Protein AF-A0A5J4R2D8-F1 (afdb_monomer)

Organism: NCBI:txid433724

Foldseek 3Di:
DPDVVVVVVVVVVVPPPPPPVPDWDKDKAWAQDPVLKIKIFIDTPPPFWDKKFKFKDLDQVDTDPPDGQDMDTVVVRMDIGDDPDSQTWMKMWIQGPVHDIDIYTHPDRDRPPDDDVVVVPPD

Solvent-accessible surface area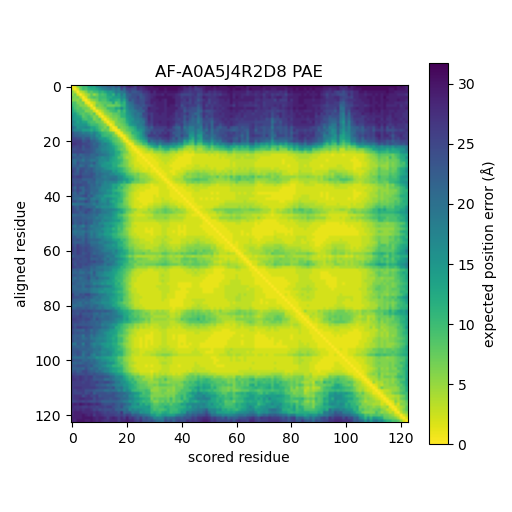 (backbone atoms only — not comparable to full-atom values): 7760 Å² total; per-residue (Å²): 143,85,52,70,67,60,54,58,55,60,61,62,68,77,68,66,79,82,76,74,79,73,73,76,72,66,50,70,50,34,40,69,44,100,86,56,28,36,44,36,38,46,49,65,55,90,86,67,59,59,41,30,38,31,21,66,24,80,42,86,88,60,63,66,92,79,68,62,79,44,75,46,52,51,87,61,37,56,50,77,46,84,59,92,55,63,86,56,69,60,29,34,42,37,29,41,55,87,70,50,74,49,80,40,44,51,85,68,86,76,42,88,97,58,83,64,67,80,78,69,68,82,122

Structure (mmCIF, N/CA/C/O backbone):
data_AF-A0A5J4R2D8-F1
#
_entry.id   AF-A0A5J4R2D8-F1
#
loop_
_atom_site.group_PDB
_atom_site.id
_atom_site.type_symbol
_atom_site.label_atom_id
_atom_site.label_alt_id
_atom_site.label_comp_id
_atom_site.label_asym_id
_atom_site.label_entity_id
_atom_site.label_seq_id
_atom_site.pdbx_PDB_ins_code
_atom_site.Cartn_x
_atom_site.Cartn_y
_atom_site.Cartn_z
_atom_site.occupancy
_atom_site.B_iso_or_equiv
_atom_site.auth_seq_id
_atom_site.auth_comp_id
_atom_site.auth_asym_id
_atom_site.auth_atom_id
_atom_site.pdbx_PDB_model_num
ATOM 1 N N . MET A 1 1 ? -35.373 36.692 40.601 1.00 45.75 1 MET A N 1
ATOM 2 C CA . MET A 1 1 ? -35.357 35.434 39.819 1.00 45.75 1 MET A CA 1
ATOM 3 C C . MET A 1 1 ? -34.204 35.488 38.813 1.00 45.75 1 MET A C 1
ATOM 5 O O . MET A 1 1 ? -34.469 35.703 37.648 1.00 45.75 1 MET A O 1
ATOM 9 N N . THR A 1 2 ? -32.928 35.378 39.211 1.00 54.06 2 THR A N 1
ATOM 10 C CA . THR A 1 2 ? -31.835 35.687 38.247 1.00 54.06 2 THR A CA 1
ATOM 11 C C . THR A 1 2 ? -30.449 35.174 38.677 1.00 54.06 2 THR A C 1
ATOM 13 O O . THR A 1 2 ? -29.441 35.812 38.426 1.00 54.06 2 THR A O 1
ATOM 16 N N . TYR A 1 3 ? -30.361 34.018 39.345 1.00 53.28 3 TYR A N 1
ATOM 17 C CA . TYR A 1 3 ? -29.052 33.385 39.625 1.00 53.28 3 TYR A CA 1
ATOM 18 C C . TYR A 1 3 ? -29.041 31.886 39.303 1.00 53.28 3 TYR A C 1
ATOM 20 O O . TYR A 1 3 ? -28.105 31.390 38.686 1.00 53.28 3 TYR A O 1
ATOM 28 N N . LYS A 1 4 ? -30.145 31.177 39.586 1.00 54.09 4 LYS A N 1
ATOM 29 C CA . LYS A 1 4 ? -30.306 29.755 39.226 1.00 54.09 4 LYS A CA 1
ATOM 30 C C . LYS A 1 4 ? -30.203 29.486 37.713 1.00 54.09 4 LYS A C 1
ATOM 32 O O . LYS A 1 4 ? -29.654 28.463 37.329 1.00 54.09 4 LYS A O 1
ATOM 37 N N . SER A 1 5 ? -30.679 30.410 36.870 1.00 56.22 5 SER A N 1
ATOM 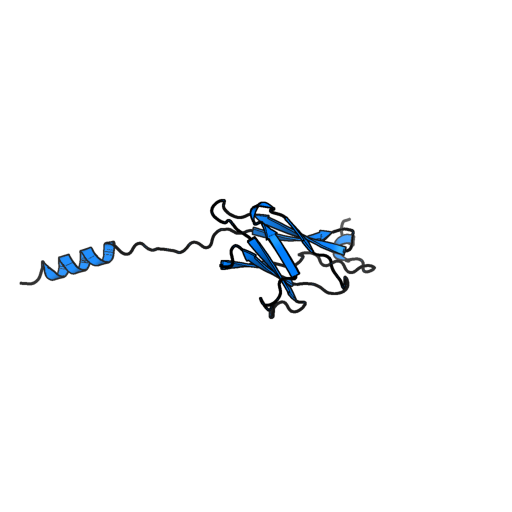38 C CA . SER A 1 5 ? -30.607 30.299 35.399 1.00 56.22 5 SER A CA 1
ATOM 39 C C . SER A 1 5 ? -29.172 30.452 34.866 1.00 56.22 5 SER A C 1
ATOM 41 O O . SER A 1 5 ? -28.739 29.681 34.015 1.00 56.22 5 SER A O 1
ATOM 43 N N . LEU A 1 6 ? -28.391 31.374 35.444 1.00 55.16 6 LEU A N 1
ATOM 44 C CA . LEU A 1 6 ? -26.980 31.582 35.094 1.00 55.16 6 LEU A CA 1
ATOM 45 C C . LEU A 1 6 ? -26.100 30.405 35.538 1.00 55.16 6 LEU A C 1
ATOM 47 O O . LEU A 1 6 ? -25.266 29.940 34.765 1.00 55.16 6 LEU A O 1
ATOM 51 N N . LEU A 1 7 ? -26.331 29.874 36.744 1.00 56.25 7 LEU A N 1
ATOM 52 C CA . LEU A 1 7 ? -25.588 28.719 37.255 1.00 56.25 7 LEU A CA 1
ATOM 53 C C . LEU A 1 7 ? -25.893 27.438 36.456 1.00 56.25 7 LEU A C 1
ATOM 55 O O . LEU A 1 7 ? -24.988 26.658 36.180 1.00 56.25 7 LEU A O 1
ATOM 59 N N . SER A 1 8 ? -27.148 27.264 36.024 1.00 57.12 8 SER A N 1
ATOM 60 C CA . SER A 1 8 ? -27.577 26.153 35.162 1.00 57.12 8 SER A CA 1
ATOM 61 C C . SER A 1 8 ? -26.985 26.215 33.751 1.00 57.12 8 SER A C 1
ATOM 63 O O . SER A 1 8 ? -26.873 25.185 33.093 1.00 57.12 8 SER A O 1
ATOM 65 N N . CYS A 1 9 ? -26.635 27.409 33.267 1.00 53.88 9 CYS A N 1
ATOM 66 C CA . CYS A 1 9 ? -25.996 27.584 31.965 1.00 53.88 9 CYS A CA 1
ATOM 67 C C . CYS A 1 9 ? -24.498 27.237 32.039 1.00 53.88 9 CYS A C 1
ATOM 69 O O . CYS A 1 9 ? -23.947 26.633 31.122 1.00 53.88 9 CYS A O 1
ATOM 71 N N . LEU A 1 1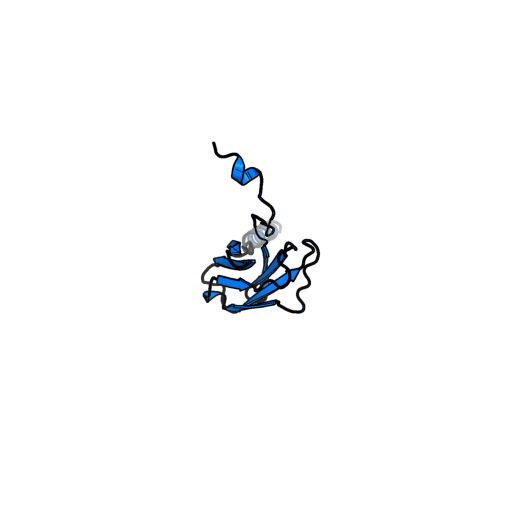0 ? -23.851 27.542 33.173 1.00 55.31 10 LEU A N 1
ATOM 72 C CA . LEU A 1 10 ? -22.432 27.262 33.405 1.00 55.31 10 LEU A CA 1
ATOM 73 C C . LEU A 1 10 ? -22.134 25.757 33.544 1.00 55.31 10 LEU A C 1
ATOM 75 O O . LEU A 1 10 ? -21.088 25.290 33.101 1.00 55.31 10 LEU A O 1
ATOM 79 N N . THR A 1 11 ? -23.054 24.980 34.124 1.00 56.81 11 THR A N 1
ATOM 80 C CA . THR A 1 11 ? -22.881 23.527 34.292 1.00 56.81 11 THR A CA 1
ATOM 81 C C . THR A 1 11 ? -23.012 22.747 32.983 1.00 56.81 11 THR A C 1
ATOM 83 O O . THR A 1 11 ? -22.430 21.672 32.865 1.00 56.81 11 THR A O 1
ATOM 86 N N . LEU A 1 12 ? -23.711 23.288 31.978 1.00 55.34 12 LEU A N 1
ATOM 87 C CA . LEU A 1 12 ? -23.890 22.628 30.680 1.00 55.34 12 LEU A CA 1
ATOM 88 C C . LEU A 1 12 ? -22.620 22.675 29.807 1.00 55.34 12 LEU A C 1
ATOM 90 O O . LEU A 1 12 ? -22.412 21.803 28.968 1.00 55.34 12 LEU A O 1
ATOM 94 N N . VAL A 1 13 ? -21.740 23.658 30.031 1.00 57.22 13 VAL A N 1
ATOM 95 C CA . VAL A 1 13 ? -20.488 23.844 29.269 1.00 57.22 13 VAL A CA 1
ATOM 96 C C . VAL A 1 13 ? -19.416 22.810 29.648 1.00 57.22 13 VAL A C 1
ATOM 98 O O . VAL A 1 13 ? -18.562 22.474 28.832 1.00 57.22 13 VAL A O 1
ATOM 101 N N . LEU A 1 14 ? -19.475 22.251 30.860 1.00 56.22 14 LEU A N 1
ATOM 102 C CA . LEU A 1 14 ? -18.459 21.332 31.394 1.00 56.22 14 LEU A CA 1
ATOM 103 C C . LEU A 1 14 ? -18.579 19.882 30.899 1.00 56.22 14 LEU A C 1
ATOM 105 O O . LEU A 1 14 ? -17.721 19.065 31.226 1.00 56.22 14 LEU A O 1
ATOM 109 N N . VAL A 1 15 ? -19.611 19.547 30.117 1.00 60.12 15 VAL A N 1
ATOM 110 C CA . VAL A 1 15 ? -19.878 18.164 29.675 1.00 60.12 15 VAL A CA 1
ATOM 111 C C . VAL A 1 15 ? -19.758 17.999 28.161 1.00 60.12 15 VAL A C 1
ATOM 113 O O . VAL A 1 15 ? -20.362 17.099 27.591 1.00 60.12 15 VAL A O 1
ATOM 116 N N . LEU A 1 16 ? -18.976 18.838 27.481 1.00 60.97 16 LEU A N 1
ATOM 117 C CA . LEU A 1 16 ? -18.534 18.508 26.129 1.00 60.97 16 LEU A CA 1
ATOM 118 C C . LEU A 1 16 ? -17.348 17.543 26.268 1.00 60.97 16 LEU A C 1
ATOM 120 O O . LEU A 1 16 ? -16.240 18.015 26.539 1.00 60.97 16 LEU A O 1
ATOM 124 N N . PRO A 1 17 ? -17.516 16.208 26.123 1.00 61.31 17 PRO A N 1
ATOM 125 C CA . PRO A 1 17 ? -16.362 15.362 25.897 1.00 61.31 17 PRO A CA 1
ATOM 126 C C . PRO A 1 17 ? -15.734 15.894 24.616 1.00 61.31 17 PRO A C 1
ATOM 128 O O . PRO A 1 17 ? -16.326 15.820 23.538 1.00 61.31 17 PRO A O 1
ATOM 131 N N . SER A 1 18 ? -14.562 16.507 24.745 1.00 56.84 18 SER A N 1
ATOM 132 C CA . SER A 1 18 ? -13.755 16.862 23.593 1.00 56.84 18 SER A CA 1
ATOM 133 C C . SER A 1 18 ? -13.311 15.539 22.979 1.00 56.84 18 SER A C 1
ATOM 135 O O . SER A 1 18 ? -12.285 14.972 23.341 1.00 56.84 18 SER A O 1
ATOM 137 N N . CYS A 1 19 ? -14.152 14.961 22.123 1.00 61.03 19 CYS A N 1
ATOM 138 C CA . CYS A 1 19 ? -13.790 13.835 21.289 1.00 61.03 19 CYS A CA 1
ATOM 139 C C . CYS A 1 19 ? -12.865 14.379 20.203 1.00 61.03 19 CYS A C 1
ATOM 141 O O . CYS A 1 19 ? -13.265 14.555 19.054 1.00 61.03 19 CYS A O 1
ATOM 143 N N . THR A 1 20 ? -11.616 14.666 20.563 1.00 59.84 20 THR A N 1
ATOM 144 C CA . THR A 1 20 ? -10.544 14.731 19.580 1.00 59.84 20 THR A CA 1
ATOM 145 C C . THR A 1 20 ? -10.421 13.320 19.025 1.00 59.84 20 THR A C 1
ATOM 147 O O . THR A 1 20 ? -9.915 12.414 19.686 1.00 59.84 20 THR A O 1
ATOM 150 N N . GLY A 1 21 ? -11.010 13.092 17.852 1.00 58.47 21 GLY A N 1
ATOM 151 C CA . GLY A 1 21 ? -10.878 11.839 17.128 1.00 58.47 21 GLY A CA 1
ATOM 152 C C . GLY A 1 21 ? -9.429 11.673 16.699 1.00 58.47 21 GLY A C 1
ATOM 153 O O . GLY A 1 21 ? -9.092 12.017 15.571 1.00 58.47 21 GLY A O 1
ATOM 154 N N . ASP A 1 22 ? -8.581 11.183 17.604 1.00 66.62 22 ASP A N 1
ATOM 155 C CA . ASP A 1 22 ? -7.188 10.881 17.310 1.00 66.62 22 ASP A CA 1
ATOM 156 C C . ASP A 1 22 ? -7.156 9.878 16.163 1.00 66.62 22 ASP A C 1
ATOM 158 O O . ASP A 1 22 ? -7.526 8.702 16.307 1.00 66.62 22 ASP A O 1
ATOM 162 N N . SER A 1 23 ? -6.731 10.359 14.993 1.00 73.00 23 SER A N 1
ATOM 163 C CA . SER A 1 23 ? -6.395 9.474 13.892 1.00 73.00 23 SER A CA 1
ATOM 164 C C . SER A 1 23 ? -5.350 8.494 14.420 1.00 73.00 23 SER A C 1
ATOM 166 O O . SER A 1 23 ? -4.358 8.921 15.014 1.00 73.00 23 SER A O 1
ATOM 168 N N . PRO A 1 24 ? -5.559 7.178 14.268 1.00 83.94 24 PRO A N 1
ATOM 169 C CA . PRO A 1 24 ? -4.583 6.215 14.730 1.00 83.94 24 PRO A CA 1
ATOM 170 C C . PRO A 1 24 ? -3.232 6.487 14.065 1.00 83.94 24 PRO A C 1
ATOM 172 O O . PRO A 1 24 ? -3.169 6.842 12.887 1.00 83.94 24 PRO A O 1
ATOM 175 N N . ASN A 1 25 ? -2.160 6.315 14.836 1.00 90.38 25 ASN A N 1
ATOM 176 C CA . ASN A 1 25 ? -0.802 6.438 14.332 1.00 90.38 25 ASN A CA 1
ATOM 177 C C . ASN A 1 25 ? -0.516 5.251 13.402 1.00 90.38 25 ASN A C 1
ATOM 179 O O . ASN A 1 25 ? -0.307 4.137 13.870 1.00 90.38 25 ASN A O 1
ATOM 183 N N . ILE A 1 26 ? -0.612 5.482 12.093 1.00 94.19 26 ILE A N 1
ATOM 184 C CA . ILE A 1 26 ? -0.289 4.499 11.061 1.00 94.19 26 ILE A CA 1
ATOM 185 C C . ILE A 1 26 ? 0.981 4.966 10.373 1.00 94.19 26 ILE A C 1
ATOM 187 O O . ILE A 1 26 ? 1.008 6.054 9.794 1.00 94.19 26 ILE A O 1
ATOM 191 N N . ILE A 1 27 ? 2.008 4.128 10.403 1.00 95.31 27 ILE A N 1
ATOM 192 C CA . ILE A 1 27 ? 3.281 4.384 9.737 1.00 95.31 27 ILE A CA 1
ATOM 193 C C . ILE A 1 27 ? 3.376 3.402 8.584 1.00 95.31 27 ILE A C 1
ATOM 195 O O . ILE A 1 27 ? 3.210 2.205 8.783 1.00 95.31 27 ILE A O 1
ATOM 199 N N . ALA A 1 28 ? 3.618 3.898 7.375 1.00 96.25 28 ALA A N 1
ATOM 200 C CA . ALA A 1 28 ? 3.824 3.054 6.209 1.00 96.25 28 ALA A CA 1
ATOM 201 C C . ALA A 1 28 ? 5.018 3.554 5.398 1.00 96.25 28 ALA A C 1
ATOM 203 O O . ALA A 1 28 ? 5.237 4.761 5.267 1.00 96.25 28 ALA A O 1
ATOM 204 N N . VAL A 1 29 ? 5.783 2.615 4.854 1.00 96.06 29 VAL A N 1
ATOM 205 C CA . VAL A 1 29 ? 6.980 2.871 4.052 1.00 96.06 29 VAL A CA 1
ATOM 206 C C . VAL A 1 29 ? 6.920 2.006 2.797 1.00 96.06 29 VAL A C 1
ATOM 208 O O . VAL A 1 29 ? 6.416 0.885 2.832 1.00 96.06 29 VAL A O 1
ATOM 211 N N . CYS A 1 30 ? 7.407 2.550 1.686 1.00 94.88 30 CYS A N 1
ATOM 212 C CA . CYS A 1 30 ? 7.575 1.854 0.416 1.00 94.88 30 CYS A CA 1
ATOM 213 C C . CYS A 1 30 ? 9.066 1.823 0.095 1.00 94.88 30 CYS A C 1
ATOM 215 O O . CYS A 1 30 ? 9.703 2.874 0.131 1.00 94.88 30 CYS A O 1
ATOM 217 N N . GLU A 1 31 ? 9.594 0.649 -0.229 1.00 92.75 31 GLU A N 1
ATOM 218 C CA . GLU A 1 31 ? 11.001 0.444 -0.577 1.00 92.75 31 GLU A CA 1
ATOM 219 C C . GLU A 1 31 ? 11.079 -0.383 -1.859 1.00 92.75 31 GLU A C 1
ATOM 221 O O . GLU A 1 31 ? 10.466 -1.447 -1.951 1.00 92.75 31 GLU A O 1
ATOM 226 N N . GLY A 1 32 ? 11.811 0.094 -2.864 1.00 90.00 32 GLY A N 1
ATOM 227 C CA . GLY A 1 32 ? 12.186 -0.730 -4.006 1.00 90.00 32 GLY A CA 1
ATOM 228 C C . GLY A 1 32 ? 13.066 -1.900 -3.563 1.00 90.00 32 GLY A C 1
ATOM 229 O O . GLY A 1 32 ? 13.946 -1.745 -2.718 1.00 90.00 32 GLY A O 1
ATOM 230 N N . ASN A 1 33 ? 12.832 -3.085 -4.122 1.00 86.50 33 ASN A N 1
ATOM 231 C CA . ASN A 1 33 ? 13.685 -4.248 -3.912 1.00 86.50 33 ASN A CA 1
ATOM 232 C C . ASN A 1 33 ? 14.612 -4.494 -5.111 1.00 86.50 33 ASN A C 1
ATOM 234 O O . ASN A 1 33 ? 14.443 -3.929 -6.191 1.00 86.50 33 ASN A O 1
ATOM 238 N N . ASN A 1 34 ? 15.573 -5.401 -4.935 1.00 82.81 34 ASN A N 1
ATOM 239 C CA . ASN A 1 34 ? 16.627 -5.673 -5.921 1.00 82.81 34 ASN A CA 1
ATOM 240 C C . ASN A 1 34 ? 16.123 -6.287 -7.243 1.00 82.81 34 ASN A C 1
ATOM 242 O O . ASN A 1 34 ? 16.902 -6.443 -8.178 1.00 82.81 34 ASN A O 1
ATOM 246 N N . VAL A 1 35 ? 14.842 -6.662 -7.323 1.00 83.81 35 VAL A N 1
ATOM 247 C CA . VAL A 1 35 ? 14.204 -7.238 -8.522 1.00 83.81 35 VAL A CA 1
ATOM 248 C C . VAL A 1 35 ? 13.358 -6.183 -9.258 1.00 83.81 35 VAL A C 1
ATOM 250 O O . VAL A 1 35 ? 12.758 -6.473 -10.288 1.00 83.81 35 VAL A O 1
ATOM 253 N N . GLY A 1 36 ? 13.311 -4.944 -8.755 1.00 83.25 36 GLY A N 1
ATOM 254 C CA . GLY A 1 36 ? 12.541 -3.845 -9.346 1.00 83.25 36 GLY A CA 1
ATOM 255 C C . GLY A 1 36 ? 11.067 -3.812 -8.931 1.00 83.25 36 GLY A C 1
ATOM 256 O O . GLY A 1 36 ? 10.284 -3.086 -9.538 1.00 83.25 36 GLY A O 1
ATOM 257 N N . ASN A 1 37 ? 10.683 -4.577 -7.905 1.00 91.25 37 ASN A N 1
ATOM 258 C CA . ASN A 1 37 ? 9.357 -4.525 -7.285 1.00 91.25 37 ASN A CA 1
ATOM 259 C C . ASN A 1 37 ? 9.370 -3.598 -6.060 1.00 91.25 37 ASN A C 1
ATOM 261 O O . ASN A 1 37 ? 10.437 -3.213 -5.588 1.00 91.25 37 ASN A O 1
ATOM 265 N N . TYR A 1 38 ? 8.198 -3.278 -5.508 1.00 93.38 38 TYR A N 1
ATOM 266 C CA . TYR A 1 38 ? 8.097 -2.467 -4.288 1.00 93.38 38 TYR A CA 1
ATOM 267 C C . TYR A 1 38 ? 7.612 -3.284 -3.097 1.00 93.38 38 TYR A C 1
ATOM 269 O O . TYR A 1 38 ? 6.526 -3.857 -3.134 1.00 93.38 38 TYR A O 1
ATOM 277 N N . ASP A 1 39 ? 8.381 -3.273 -2.017 1.00 95.25 39 ASP A N 1
ATOM 278 C CA . ASP A 1 39 ? 7.988 -3.797 -0.718 1.00 95.25 39 ASP A CA 1
ATOM 279 C C . ASP A 1 39 ? 7.381 -2.667 0.119 1.00 95.25 39 ASP A C 1
ATOM 281 O O . ASP A 1 39 ? 8.041 -1.695 0.485 1.00 95.25 39 ASP A O 1
ATOM 285 N N . ILE A 1 40 ? 6.095 -2.796 0.426 1.00 96.81 40 ILE A N 1
ATOM 286 C CA . ILE A 1 40 ? 5.359 -1.884 1.293 1.00 96.81 40 ILE A CA 1
ATOM 287 C C . ILE A 1 40 ? 5.267 -2.518 2.677 1.00 96.81 40 ILE A C 1
ATOM 289 O O . ILE A 1 40 ? 4.821 -3.656 2.809 1.00 96.81 40 ILE A O 1
ATOM 293 N N . LYS A 1 41 ? 5.661 -1.776 3.711 1.00 97.44 41 LYS A N 1
ATOM 294 C CA . LYS A 1 41 ? 5.616 -2.192 5.120 1.00 97.44 41 LYS A CA 1
ATOM 295 C C . LYS A 1 41 ? 4.800 -1.189 5.919 1.00 97.44 41 LYS A C 1
ATOM 297 O O . LYS A 1 41 ? 4.848 0.006 5.620 1.00 97.44 41 LYS A O 1
ATOM 302 N N . TRP A 1 42 ? 4.064 -1.651 6.923 1.00 97.75 42 TRP A N 1
ATOM 303 C CA . TRP A 1 42 ? 3.291 -0.770 7.789 1.00 97.75 42 TRP A CA 1
ATOM 304 C C . TRP A 1 42 ? 3.215 -1.250 9.232 1.00 97.75 42 TRP A C 1
ATOM 306 O O . TRP A 1 42 ? 3.215 -2.443 9.524 1.00 97.75 42 TRP A O 1
ATOM 316 N N . GLU A 1 43 ? 3.039 -0.281 10.120 1.00 96.88 43 GLU A N 1
ATOM 317 C CA . GLU A 1 43 ? 2.709 -0.476 11.520 1.00 96.88 43 GLU A CA 1
ATOM 318 C C . GLU A 1 43 ? 1.418 0.276 11.842 1.00 96.88 43 GLU A C 1
ATOM 320 O O . GLU A 1 43 ? 1.203 1.418 11.423 1.00 96.88 43 GLU A O 1
ATOM 325 N N . THR A 1 44 ? 0.532 -0.390 12.577 1.00 94.88 44 THR A N 1
ATOM 326 C CA . THR A 1 44 ? -0.774 0.138 12.976 1.00 94.88 44 THR A CA 1
ATOM 327 C C . THR A 1 44 ? -1.038 -0.189 14.441 1.00 94.88 44 THR A C 1
ATOM 329 O O . THR A 1 44 ? -0.600 -1.242 14.911 1.00 94.88 44 THR A O 1
ATOM 332 N N . PRO A 1 45 ? -1.837 0.611 15.165 1.00 92.81 45 PRO A N 1
ATOM 333 C CA . PRO A 1 45 ? -2.247 0.258 16.516 1.00 92.81 45 PRO A CA 1
ATOM 334 C C . PRO A 1 45 ? -3.116 -1.007 16.490 1.00 92.81 45 PRO A C 1
ATOM 336 O O . PRO A 1 45 ? -3.916 -1.187 15.573 1.00 92.81 45 PRO A O 1
ATOM 339 N N . SER A 1 46 ? -3.039 -1.836 17.534 1.00 87.81 46 SER A N 1
ATOM 340 C CA . SER A 1 46 ? -3.712 -3.151 17.623 1.00 87.81 46 SER A CA 1
ATOM 341 C C . SER A 1 46 ? -5.241 -3.129 17.453 1.00 87.81 46 SER A C 1
ATOM 343 O O . SER A 1 46 ? -5.860 -4.157 17.173 1.00 87.81 46 SER A O 1
ATOM 345 N N . ARG A 1 47 ? -5.865 -1.957 17.615 1.00 89.31 47 ARG A N 1
ATOM 346 C CA . ARG A 1 47 ? -7.300 -1.734 17.381 1.00 89.31 47 ARG A CA 1
ATOM 347 C C . ARG A 1 47 ? -7.695 -1.714 15.901 1.00 89.31 47 ARG A C 1
ATOM 349 O O . ARG A 1 47 ? -8.872 -1.895 15.611 1.00 89.31 47 ARG A O 1
ATOM 356 N N . ILE A 1 48 ? -6.756 -1.482 14.980 1.00 91.50 48 ILE A N 1
ATOM 357 C CA . ILE A 1 48 ? -7.031 -1.535 13.540 1.00 91.50 48 ILE A CA 1
ATOM 358 C C . ILE A 1 48 ? -6.962 -2.991 13.096 1.00 91.50 48 ILE A C 1
ATOM 360 O O . ILE A 1 48 ? -5.928 -3.641 13.218 1.00 91.50 48 ILE A O 1
ATOM 364 N N . LYS A 1 49 ? -8.077 -3.495 12.576 1.00 93.62 49 LYS A N 1
ATOM 365 C CA . LYS A 1 49 ? -8.205 -4.852 12.041 1.00 93.62 49 LYS A CA 1
ATOM 366 C C . LYS A 1 49 ? -8.796 -4.788 10.635 1.00 93.62 49 LYS A C 1
ATOM 368 O O . LYS A 1 49 ? -9.204 -3.725 10.183 1.00 93.62 49 LYS A O 1
ATOM 373 N N . GLY A 1 50 ? -8.845 -5.927 9.952 1.00 95.88 50 GLY A N 1
ATOM 374 C CA . GLY A 1 50 ? -9.429 -6.038 8.618 1.00 95.88 50 GLY A CA 1
ATOM 375 C C . GLY A 1 50 ? -8.375 -6.009 7.519 1.00 95.88 50 GLY A C 1
ATOM 37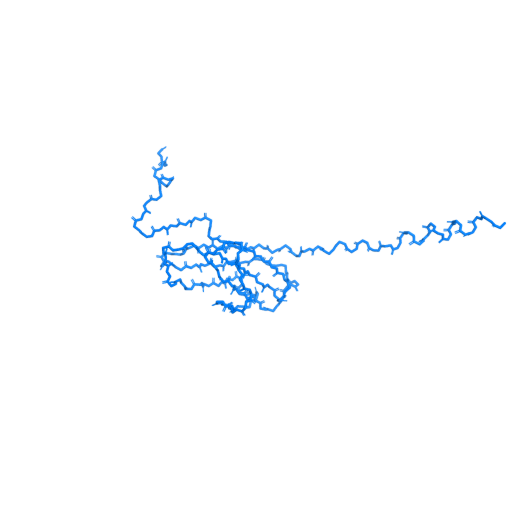6 O O . GLY A 1 50 ? -7.262 -6.502 7.698 1.00 95.88 50 GLY A O 1
ATOM 377 N N . LYS A 1 51 ? -8.744 -5.452 6.364 1.00 97.81 51 LYS A N 1
ATOM 378 C CA . LYS A 1 51 ? -7.909 -5.447 5.158 1.00 97.81 51 LYS A CA 1
ATOM 379 C C . LYS A 1 51 ? -7.290 -4.080 4.907 1.00 97.81 51 LYS A C 1
ATOM 381 O O . LYS A 1 51 ? -7.893 -3.044 5.197 1.00 97.81 51 LYS A O 1
ATOM 386 N N . VAL A 1 52 ? -6.128 -4.086 4.272 1.00 97.69 52 VAL A N 1
ATOM 387 C CA . VAL A 1 52 ? -5.551 -2.916 3.620 1.00 97.69 52 VAL A CA 1
ATOM 388 C C . VAL A 1 52 ? -5.697 -3.058 2.111 1.00 97.69 52 VAL A C 1
ATOM 390 O O . VAL A 1 52 ? -5.373 -4.094 1.533 1.00 97.69 52 VAL A O 1
ATOM 393 N N . LYS A 1 53 ? -6.226 -2.018 1.466 1.00 98.00 53 LYS A N 1
ATOM 394 C CA . LYS A 1 53 ? -6.333 -1.921 0.005 1.00 98.00 53 LYS A CA 1
ATOM 395 C C . LYS A 1 53 ? -5.296 -0.933 -0.496 1.00 98.00 53 LYS A C 1
ATOM 397 O O . LYS A 1 53 ? -5.252 0.195 -0.006 1.00 98.00 53 LYS A O 1
ATOM 402 N N . VAL A 1 54 ? -4.502 -1.337 -1.476 1.00 97.44 54 VAL A N 1
ATOM 403 C CA . VAL A 1 54 ? -3.471 -0.492 -2.082 1.00 97.44 54 VAL A CA 1
ATOM 404 C C . VAL A 1 54 ? -3.920 -0.087 -3.477 1.00 97.44 54 VAL A C 1
ATOM 406 O O . VAL A 1 54 ? -4.302 -0.934 -4.278 1.00 97.44 54 VAL A O 1
ATOM 409 N N . TYR A 1 55 ? -3.865 1.205 -3.776 1.00 96.56 55 TYR A N 1
ATOM 410 C CA . TYR A 1 55 ? -4.133 1.777 -5.096 1.00 96.56 55 TYR A CA 1
ATOM 411 C C . TYR A 1 55 ? -2.864 2.448 -5.604 1.00 96.56 55 TYR A C 1
ATOM 413 O O . TYR A 1 55 ? -2.142 3.036 -4.805 1.00 96.56 55 TYR A O 1
ATOM 421 N N . ALA A 1 56 ? -2.602 2.391 -6.908 1.00 95.06 56 ALA A N 1
ATOM 422 C CA . ALA A 1 56 ? -1.395 2.953 -7.507 1.00 95.06 56 ALA A CA 1
ATOM 423 C C . ALA A 1 56 ? -1.723 4.047 -8.529 1.00 95.06 56 ALA A C 1
ATOM 425 O O . ALA A 1 56 ? -2.760 4.005 -9.192 1.00 95.06 56 ALA A O 1
ATOM 426 N N . SER A 1 57 ? -0.814 5.004 -8.682 1.00 94.38 57 SER A N 1
ATOM 427 C CA . SER A 1 57 ? -0.826 6.000 -9.753 1.00 94.38 57 SER A CA 1
ATOM 428 C C . SER A 1 57 ? 0.595 6.435 -10.085 1.00 94.38 57 SER A C 1
ATOM 430 O O . SER A 1 57 ? 1.482 6.379 -9.240 1.00 94.38 57 SER A O 1
ATOM 432 N N . THR A 1 58 ? 0.811 6.921 -11.303 1.00 93.00 58 THR A N 1
ATOM 433 C CA . THR A 1 58 ? 2.043 7.638 -11.672 1.00 93.00 58 THR A CA 1
ATOM 434 C C . THR A 1 58 ? 1.902 9.152 -11.487 1.00 93.00 58 THR A C 1
ATOM 436 O O . THR A 1 58 ? 2.841 9.889 -11.763 1.00 93.00 58 THR A O 1
ATOM 439 N N . ASN A 1 59 ? 0.730 9.626 -11.047 1.00 92.88 59 ASN A N 1
ATOM 440 C CA . ASN A 1 59 ? 0.474 11.016 -10.683 1.00 92.88 59 ASN A CA 1
ATOM 441 C C . ASN A 1 59 ? 0.234 11.103 -9.155 1.00 92.88 59 ASN A C 1
ATOM 443 O O . ASN A 1 59 ? -0.709 10.473 -8.666 1.00 92.88 59 ASN A O 1
ATOM 447 N N . PRO A 1 60 ? 1.046 11.867 -8.399 1.00 89.25 60 PRO A N 1
ATOM 448 C CA . PRO A 1 60 ? 0.927 11.970 -6.937 1.00 89.25 60 PRO A CA 1
ATOM 449 C C . PRO A 1 60 ? -0.390 12.602 -6.454 1.00 89.25 60 PRO A C 1
ATOM 451 O O . PRO A 1 60 ? -0.895 12.279 -5.365 1.00 89.25 60 PRO A O 1
ATOM 454 N N . ASP A 1 61 ? -0.963 13.488 -7.264 1.00 90.75 61 ASP A N 1
ATOM 455 C CA . ASP A 1 61 ? -2.160 14.251 -6.916 1.00 90.75 61 ASP A CA 1
ATOM 456 C C . ASP A 1 61 ? -3.433 13.456 -7.206 1.00 90.75 61 ASP A C 1
ATOM 458 O O . ASP A 1 61 ? -4.432 13.585 -6.495 1.00 90.75 61 ASP A O 1
ATOM 462 N N . LEU A 1 62 ? -3.371 12.556 -8.191 1.00 90.25 62 LEU A N 1
ATOM 463 C CA . LEU A 1 62 ? -4.515 11.796 -8.674 1.00 90.25 62 LEU A CA 1
ATOM 464 C C . LEU A 1 62 ? -4.308 10.285 -8.499 1.00 90.25 62 LEU A C 1
ATOM 466 O O . LEU A 1 62 ? -3.882 9.587 -9.420 1.00 90.25 62 LEU A O 1
ATOM 470 N N . ILE A 1 63 ? -4.674 9.769 -7.323 1.00 91.56 63 ILE A N 1
ATOM 471 C CA . ILE A 1 63 ? -4.760 8.325 -7.050 1.00 91.56 63 ILE A CA 1
ATOM 472 C C . ILE A 1 63 ? -6.236 7.951 -6.886 1.00 91.56 63 ILE A C 1
ATOM 474 O O . ILE A 1 63 ? -6.859 8.292 -5.881 1.00 91.56 63 ILE A O 1
ATOM 478 N N . LEU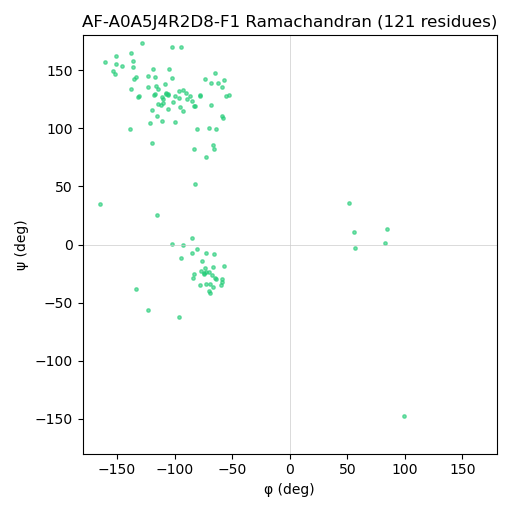 A 1 64 ? -6.813 7.279 -7.887 1.00 89.56 64 LEU A N 1
ATOM 479 C CA . LEU A 1 64 ? -8.235 6.924 -7.898 1.00 89.56 64 LEU A CA 1
ATOM 480 C C . LEU A 1 64 ? -8.489 5.637 -7.090 1.00 89.56 64 LEU A C 1
ATOM 482 O O . LEU A 1 64 ? -8.012 4.573 -7.488 1.00 89.56 64 LEU A O 1
ATOM 486 N N . PRO A 1 65 ? -9.299 5.673 -6.014 1.00 88.31 65 PRO A N 1
ATOM 487 C CA . PRO A 1 65 ? -9.595 4.501 -5.193 1.00 88.31 65 PRO A CA 1
ATOM 488 C C . PRO A 1 65 ? -10.707 3.635 -5.814 1.00 88.31 65 PRO A C 1
ATOM 490 O O . PRO A 1 65 ? -11.721 3.370 -5.173 1.00 88.31 65 PRO A O 1
ATOM 493 N N . ARG A 1 66 ? -10.565 3.254 -7.092 1.00 88.50 66 ARG A N 1
ATOM 494 C CA . ARG A 1 66 ? -11.539 2.398 -7.799 1.00 88.50 66 ARG A CA 1
ATOM 495 C C . ARG A 1 66 ? -11.114 0.935 -7.782 1.00 88.50 66 ARG A C 1
ATOM 497 O O . ARG A 1 66 ? -11.793 0.114 -7.181 1.00 88.50 66 ARG A O 1
ATOM 504 N N . ASN A 1 67 ? -9.967 0.638 -8.389 1.00 91.38 67 ASN A N 1
ATOM 505 C CA . ASN A 1 67 ? -9.456 -0.724 -8.521 1.00 91.38 67 ASN A CA 1
ATOM 506 C C . ASN A 1 67 ? -8.156 -0.847 -7.721 1.00 91.38 67 ASN A C 1
ATOM 508 O O . ASN A 1 67 ? -7.166 -0.215 -8.099 1.00 91.38 67 ASN A O 1
ATOM 512 N N . PRO A 1 68 ? -8.146 -1.593 -6.603 1.00 95.62 68 PRO A N 1
ATOM 513 C CA . PRO A 1 68 ? -6.920 -1.806 -5.855 1.00 95.62 68 PRO A CA 1
ATOM 514 C C . PRO A 1 68 ? -5.957 -2.670 -6.675 1.00 95.62 68 PRO A C 1
ATOM 516 O O . PRO A 1 68 ? -6.367 -3.643 -7.302 1.00 95.62 68 PRO A O 1
ATOM 519 N N . VAL A 1 69 ? -4.674 -2.317 -6.649 1.00 95.56 69 VAL A N 1
ATOM 520 C CA . VAL A 1 69 ? -3.600 -3.126 -7.244 1.00 95.56 69 VAL A CA 1
ATOM 521 C C . VAL A 1 69 ? -3.245 -4.324 -6.372 1.00 95.56 69 VAL A C 1
ATOM 523 O O . VAL A 1 69 ? -2.716 -5.309 -6.873 1.00 95.56 69 VAL A O 1
ATOM 526 N N . ALA A 1 70 ? -3.543 -4.246 -5.074 1.00 96.50 70 ALA A N 1
ATOM 527 C CA . ALA A 1 70 ? -3.324 -5.328 -4.130 1.00 96.50 70 ALA A CA 1
ATOM 528 C C . ALA A 1 70 ? -4.172 -5.150 -2.865 1.00 96.50 70 ALA A C 1
ATOM 530 O O . ALA A 1 70 ? -4.588 -4.039 -2.513 1.00 96.50 70 ALA A O 1
ATOM 531 N N . ILE A 1 71 ? -4.422 -6.266 -2.183 1.00 97.69 71 ILE A N 1
ATOM 532 C CA . ILE A 1 71 ? -5.167 -6.334 -0.926 1.00 97.69 71 ILE A CA 1
ATOM 533 C C . ILE A 1 71 ? -4.431 -7.307 -0.002 1.00 97.69 71 ILE A C 1
ATOM 535 O O . ILE A 1 71 ? -4.067 -8.393 -0.442 1.00 97.69 71 ILE A O 1
ATOM 539 N N . ALA A 1 72 ? -4.241 -6.924 1.258 1.00 97.94 72 ALA A N 1
ATOM 540 C CA . ALA A 1 72 ? -3.614 -7.754 2.291 1.00 97.94 72 ALA A CA 1
ATOM 541 C C . ALA A 1 72 ? -4.375 -7.632 3.619 1.00 97.94 72 ALA A C 1
ATOM 543 O O . ALA A 1 72 ? -5.196 -6.719 3.783 1.00 97.94 72 ALA A O 1
ATOM 544 N N . ASP A 1 73 ? -4.136 -8.539 4.564 1.00 98.06 73 ASP A N 1
ATOM 545 C CA . ASP A 1 73 ? -4.600 -8.342 5.936 1.00 98.06 73 ASP A CA 1
ATOM 546 C C . ASP A 1 73 ? -3.743 -7.288 6.627 1.00 98.06 73 ASP A C 1
ATOM 548 O O . ASP A 1 73 ? -2.531 -7.240 6.452 1.00 98.06 73 ASP A O 1
ATOM 552 N N . VAL A 1 74 ? -4.353 -6.444 7.462 1.00 97.00 74 VAL A N 1
ATOM 553 C CA . VAL A 1 74 ? -3.592 -5.458 8.250 1.00 97.00 74 VAL A CA 1
ATOM 554 C C . VAL A 1 74 ? -2.557 -6.151 9.148 1.00 97.00 74 VAL A C 1
ATOM 556 O O . VAL A 1 74 ? -1.487 -5.590 9.380 1.00 97.00 74 VAL A O 1
ATOM 559 N N . SER A 1 75 ? -2.839 -7.382 9.592 1.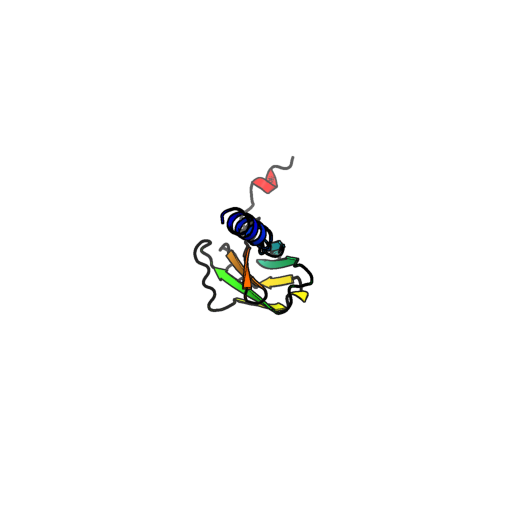00 96.75 75 SER A N 1
ATOM 560 C CA . SER A 1 75 ? -1.923 -8.214 10.379 1.00 96.75 75 SER A CA 1
ATOM 561 C C . SER A 1 75 ? -0.678 -8.671 9.624 1.00 96.75 75 SER A C 1
ATOM 563 O O . SER A 1 75 ? 0.293 -9.031 10.281 1.00 96.75 75 SER A O 1
ATOM 565 N N . ASP A 1 76 ? -0.681 -8.649 8.289 1.00 97.56 76 ASP A N 1
ATOM 566 C CA . ASP A 1 76 ? 0.470 -9.097 7.497 1.00 97.56 76 ASP A CA 1
ATOM 567 C C . ASP A 1 76 ? 1.652 -8.128 7.623 1.00 97.56 76 ASP A C 1
ATOM 569 O O . ASP A 1 76 ? 2.794 -8.521 7.397 1.00 97.56 76 ASP A O 1
ATOM 573 N N . GLN A 1 77 ? 1.384 -6.858 7.974 1.00 96.88 77 GLN A N 1
ATOM 574 C CA . GLN A 1 77 ? 2.363 -5.769 8.168 1.00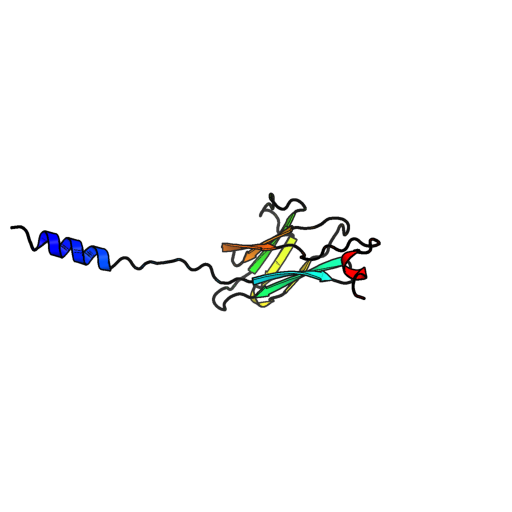 96.88 77 GLN A CA 1
ATOM 575 C C . GLN A 1 77 ? 3.271 -5.465 6.961 1.00 96.88 77 GLN A C 1
ATOM 577 O O . GLN A 1 77 ? 4.074 -4.530 6.991 1.00 96.88 77 GLN A O 1
ATOM 582 N N . ARG A 1 78 ? 3.146 -6.232 5.878 1.00 96.88 78 ARG A N 1
ATOM 583 C CA . ARG A 1 78 ? 3.961 -6.165 4.675 1.00 96.88 78 ARG A CA 1
ATOM 584 C C . ARG A 1 78 ? 3.181 -6.682 3.470 1.00 96.88 78 ARG A C 1
ATOM 586 O O . ARG A 1 78 ? 2.373 -7.598 3.571 1.00 96.88 78 ARG A O 1
ATOM 593 N N . LEU A 1 79 ? 3.495 -6.131 2.304 1.00 97.00 79 LEU A N 1
ATOM 594 C CA . LEU A 1 79 ? 3.023 -6.577 0.998 1.00 97.00 79 LEU A CA 1
ATOM 595 C C . LEU A 1 79 ? 4.061 -6.219 -0.071 1.00 97.00 79 LEU A C 1
ATOM 597 O O . LEU A 1 79 ? 4.688 -5.168 0.012 1.00 97.00 79 LEU A O 1
ATOM 601 N N . THR A 1 80 ? 4.192 -7.045 -1.106 1.00 96.31 80 THR A N 1
ATOM 602 C CA . THR A 1 80 ? 5.015 -6.734 -2.283 1.00 96.31 80 THR A CA 1
ATOM 603 C C . THR A 1 80 ? 4.120 -6.410 -3.482 1.00 96.31 80 THR A C 1
ATOM 605 O O . THR A 1 80 ? 3.197 -7.159 -3.797 1.00 96.31 80 THR A O 1
ATOM 608 N N . ILE A 1 81 ? 4.398 -5.297 -4.161 1.00 95.00 81 ILE A N 1
ATOM 609 C CA . ILE A 1 81 ? 3.755 -4.875 -5.407 1.00 95.00 81 ILE A CA 1
ATOM 610 C C . ILE A 1 81 ? 4.685 -5.191 -6.572 1.00 95.00 81 ILE A C 1
ATOM 612 O O . ILE A 1 81 ? 5.815 -4.702 -6.628 1.00 95.00 81 ILE A O 1
ATOM 616 N N . VAL A 1 82 ? 4.184 -5.977 -7.522 1.00 92.50 82 VAL A N 1
ATOM 617 C CA . VAL A 1 82 ? 4.898 -6.263 -8.767 1.00 92.50 82 VAL A CA 1
ATOM 618 C C . VAL A 1 82 ? 4.774 -5.073 -9.713 1.00 92.50 82 VAL A C 1
ATOM 620 O O . VAL A 1 82 ? 3.672 -4.582 -9.967 1.00 92.50 82 VAL A O 1
ATOM 623 N N . VAL A 1 83 ? 5.909 -4.594 -10.218 1.00 87.31 83 VAL A N 1
ATOM 624 C CA . VAL A 1 83 ? 5.972 -3.404 -11.071 1.00 87.31 83 VAL A CA 1
ATOM 625 C C . VAL A 1 83 ? 5.987 -3.805 -12.538 1.00 87.31 83 VAL A C 1
ATOM 627 O O . VAL A 1 83 ? 6.860 -4.538 -12.988 1.00 87.31 83 VAL A O 1
ATOM 630 N N . ASN A 1 84 ? 5.053 -3.253 -13.313 1.00 85.44 84 ASN A N 1
ATOM 631 C CA . ASN A 1 84 ? 4.986 -3.511 -14.755 1.00 85.44 84 ASN A CA 1
ATOM 632 C C . ASN A 1 84 ? 5.934 -2.615 -15.566 1.00 85.44 84 ASN A C 1
ATOM 634 O O . ASN A 1 84 ? 6.302 -2.962 -16.684 1.00 85.44 84 ASN A O 1
ATOM 638 N N . ASN A 1 85 ? 6.291 -1.436 -15.046 1.00 84.94 85 ASN A N 1
ATOM 639 C CA . ASN A 1 85 ? 7.193 -0.506 -15.719 1.00 84.94 85 ASN A CA 1
ATOM 640 C C . ASN A 1 85 ? 8.183 0.131 -14.723 1.00 84.94 85 ASN A C 1
ATOM 642 O O . ASN A 1 85 ? 7.826 1.113 -14.070 1.00 84.94 85 ASN A O 1
ATOM 646 N N . PRO A 1 86 ? 9.430 -0.365 -14.638 1.00 81.81 86 PRO A N 1
ATOM 647 C CA . PRO A 1 86 ? 10.408 0.089 -13.646 1.00 81.81 86 PRO A CA 1
ATOM 648 C C . PRO A 1 86 ? 10.980 1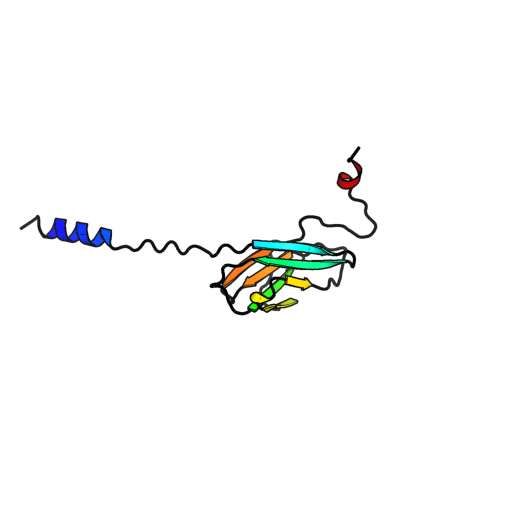.488 -13.931 1.00 81.81 86 PRO A C 1
ATOM 650 O O . PRO A 1 86 ? 11.683 2.048 -13.101 1.00 81.81 86 PRO A O 1
ATOM 653 N N . THR A 1 87 ? 10.680 2.087 -15.089 1.00 84.56 87 THR A N 1
ATOM 654 C CA . THR A 1 87 ? 11.140 3.449 -15.433 1.00 84.56 87 THR A CA 1
ATOM 655 C C . THR A 1 87 ? 10.234 4.548 -14.885 1.00 84.56 87 THR A C 1
ATOM 657 O O . THR A 1 87 ? 10.556 5.732 -14.984 1.00 84.56 87 THR A O 1
ATOM 660 N N . ARG A 1 88 ? 9.083 4.182 -14.309 1.00 88.06 88 ARG A N 1
ATOM 661 C CA . ARG A 1 88 ? 8.125 5.131 -13.744 1.00 88.06 88 ARG A CA 1
ATOM 662 C C . ARG A 1 88 ? 8.129 5.055 -12.230 1.00 88.06 88 ARG A C 1
ATOM 664 O O . ARG A 1 88 ? 8.087 3.976 -11.651 1.00 88.06 88 ARG A O 1
ATOM 671 N N . ARG A 1 89 ? 8.069 6.223 -11.596 1.00 89.56 89 ARG A N 1
ATOM 672 C CA . ARG A 1 89 ? 7.810 6.316 -10.163 1.00 89.56 89 ARG A CA 1
ATOM 673 C C . ARG A 1 89 ? 6.322 6.111 -9.899 1.00 89.56 89 ARG A C 1
ATOM 675 O O . ARG A 1 89 ? 5.480 6.780 -10.501 1.00 89.56 89 ARG A O 1
ATOM 682 N N . TYR A 1 90 ? 6.015 5.203 -8.982 1.00 92.62 90 TYR A N 1
ATOM 683 C CA . TYR A 1 90 ? 4.653 4.947 -8.530 1.00 92.62 90 TYR A CA 1
ATOM 684 C C . TYR A 1 90 ? 4.391 5.601 -7.174 1.00 92.62 90 TYR A C 1
ATOM 686 O O . TYR A 1 90 ? 5.250 5.641 -6.292 1.00 92.62 90 TYR A O 1
ATOM 694 N N . TYR A 1 91 ? 3.168 6.093 -7.024 1.00 94.62 91 TYR A N 1
ATOM 695 C CA . TYR A 1 91 ? 2.598 6.625 -5.798 1.00 94.62 91 TYR A CA 1
ATOM 696 C C . TYR A 1 91 ? 1.453 5.719 -5.375 1.00 94.62 91 TYR A C 1
ATOM 698 O O . TYR A 1 91 ? 0.604 5.358 -6.196 1.00 94.62 91 TYR A O 1
ATOM 706 N N . TYR A 1 92 ? 1.414 5.375 -4.094 1.00 96.31 92 TYR A N 1
ATOM 707 C CA . TYR A 1 92 ? 0.441 4.449 -3.545 1.00 96.31 92 TYR A CA 1
ATOM 708 C C . TYR A 1 92 ? -0.469 5.135 -2.535 1.00 96.31 92 TYR A C 1
ATOM 710 O O . TYR A 1 92 ? -0.018 5.881 -1.668 1.00 96.31 92 TYR A O 1
ATOM 718 N N . LEU A 1 93 ? -1.763 4.851 -2.632 1.00 96.88 93 LEU A N 1
ATOM 719 C CA . LEU A 1 93 ? -2.747 5.157 -1.603 1.00 96.88 93 LEU A CA 1
ATOM 720 C C . LEU A 1 93 ? -3.111 3.855 -0.898 1.00 96.88 93 LEU A C 1
ATOM 722 O O . LEU A 1 93 ? -3.676 2.952 -1.512 1.00 96.88 93 LEU A O 1
ATOM 726 N N . MET A 1 94 ? -2.816 3.776 0.391 1.00 97.06 94 MET A N 1
ATOM 727 C CA . MET A 1 94 ? -3.227 2.680 1.258 1.00 97.06 94 MET A CA 1
ATOM 728 C C . MET A 1 94 ? -4.501 3.071 1.992 1.00 97.06 94 MET A C 1
ATOM 730 O O . MET A 1 94 ? -4.590 4.166 2.549 1.00 97.06 94 MET A O 1
ATOM 734 N N . VAL A 1 95 ? -5.485 2.177 1.995 1.00 96.88 95 VAL A N 1
ATOM 735 C CA . VAL A 1 95 ? -6.742 2.346 2.722 1.00 96.88 95 VAL A CA 1
ATOM 736 C C . VAL A 1 95 ? -6.904 1.187 3.697 1.00 96.88 95 VAL A C 1
ATOM 738 O O . VAL A 1 95 ? -7.220 0.070 3.285 1.00 96.88 95 VAL A O 1
ATOM 741 N N . PHE A 1 96 ? -6.683 1.462 4.979 1.00 96.38 96 PHE A N 1
ATOM 742 C CA . PHE A 1 96 ? -6.818 0.512 6.080 1.00 96.38 96 PHE A CA 1
ATOM 743 C C . PHE A 1 96 ? -8.259 0.488 6.573 1.00 96.38 96 PHE A C 1
ATOM 745 O O . PHE A 1 96 ? -8.833 1.540 6.877 1.00 96.38 96 PHE A O 1
ATOM 752 N N . ASP A 1 97 ? -8.838 -0.710 6.640 1.00 95.00 97 ASP A N 1
ATOM 753 C CA . ASP A 1 97 ? -10.195 -0.950 7.140 1.00 95.00 97 ASP A CA 1
ATOM 754 C C . ASP A 1 97 ? -11.255 -0.047 6.478 1.00 95.00 97 ASP A C 1
ATOM 756 O O . ASP A 1 97 ? -12.167 0.479 7.107 1.00 95.00 97 ASP A O 1
ATOM 760 N N . ASN A 1 98 ? -11.077 0.235 5.180 1.00 94.25 98 ASN A N 1
ATOM 761 C CA . ASN A 1 98 ? -11.903 1.163 4.392 1.00 94.25 98 ASN A CA 1
ATOM 762 C C . ASN A 1 98 ? -12.022 2.599 4.957 1.00 94.25 98 ASN A C 1
ATOM 764 O O . ASN A 1 98 ? -12.821 3.385 4.443 1.00 94.25 98 ASN A O 1
ATOM 768 N N . ARG A 1 99 ? -11.225 2.971 5.966 1.00 92.62 99 ARG A N 1
ATOM 769 C CA . ARG A 1 99 ? -11.377 4.225 6.714 1.00 92.62 99 ARG A CA 1
ATOM 770 C C . ARG A 1 99 ? -10.120 5.079 6.686 1.00 92.62 99 ARG A C 1
ATOM 772 O O . ARG A 1 99 ? -10.180 6.233 6.266 1.00 92.62 99 ARG A O 1
ATOM 779 N N . TYR A 1 100 ? -8.992 4.530 7.126 1.00 94.06 100 TYR A N 1
ATOM 780 C CA . TYR A 1 100 ? -7.765 5.303 7.309 1.00 94.06 100 TYR A CA 1
ATOM 781 C C . TYR A 1 100 ? -6.941 5.299 6.032 1.00 94.06 100 TYR A C 1
ATOM 783 O O . TYR A 1 100 ? -6.726 4.247 5.434 1.00 94.06 100 TYR A O 1
ATOM 791 N N . ARG A 1 101 ? -6.509 6.482 5.594 1.00 94.38 101 ARG A N 1
ATOM 792 C CA . ARG A 1 101 ? -5.855 6.678 4.301 1.00 94.38 101 ARG A CA 1
ATOM 793 C C . ARG A 1 101 ? -4.440 7.197 4.494 1.00 94.38 101 ARG A C 1
ATOM 795 O O . ARG A 1 101 ? -4.264 8.232 5.126 1.00 94.38 101 ARG A O 1
ATOM 802 N N . THR A 1 102 ? -3.476 6.536 3.866 1.00 94.44 102 THR A N 1
ATOM 803 C CA . THR A 1 102 ? -2.067 6.943 3.883 1.00 94.44 102 THR A CA 1
ATOM 804 C C . THR A 1 102 ? -1.528 6.943 2.461 1.00 94.44 102 THR A C 1
ATOM 806 O O . THR A 1 102 ? -1.681 5.958 1.739 1.00 94.44 102 THR A O 1
ATOM 809 N N . LYS A 1 103 ? -0.911 8.051 2.040 1.00 95.31 103 LYS A N 1
ATOM 810 C CA . LYS A 1 103 ? -0.171 8.117 0.775 1.00 95.31 103 LYS A CA 1
ATOM 811 C C . LYS A 1 103 ? 1.295 7.793 1.037 1.00 95.31 103 LYS A C 1
ATOM 813 O O . LYS A 1 103 ? 1.885 8.366 1.948 1.00 95.31 103 LYS A O 1
ATOM 818 N N . ILE A 1 104 ? 1.874 6.922 0.222 1.00 95.44 104 ILE A N 1
ATOM 819 C CA . ILE A 1 104 ? 3.297 6.584 0.267 1.00 95.44 104 ILE A CA 1
ATOM 820 C C . ILE A 1 104 ? 3.876 6.539 -1.143 1.00 95.44 104 ILE A C 1
ATOM 822 O O . ILE A 1 104 ? 3.167 6.352 -2.130 1.00 95.44 104 ILE A O 1
ATOM 826 N N . ALA A 1 105 ? 5.185 6.694 -1.226 1.00 93.94 105 ALA A N 1
ATOM 827 C CA . ALA A 1 105 ? 5.978 6.434 -2.413 1.00 93.94 105 ALA A CA 1
ATOM 828 C C . ALA A 1 105 ? 7.373 6.023 -1.950 1.00 93.94 105 ALA A C 1
ATOM 830 O O . ALA A 1 105 ? 7.741 6.286 -0.800 1.00 93.94 105 ALA A O 1
ATOM 831 N N . ASP A 1 106 ? 8.140 5.398 -2.835 1.00 90.94 106 ASP A N 1
ATOM 832 C CA . ASP A 1 106 ? 9.538 5.109 -2.539 1.00 90.94 106 ASP A CA 1
ATOM 833 C C . ASP A 1 106 ? 10.300 6.408 -2.247 1.00 90.94 106 ASP A C 1
ATOM 835 O O . ASP A 1 106 ? 10.117 7.412 -2.948 1.00 90.94 106 ASP A O 1
ATOM 839 N N . ARG A 1 107 ? 11.127 6.406 -1.198 1.00 83.38 107 ARG A N 1
ATOM 840 C CA . ARG A 1 107 ? 11.969 7.549 -0.821 1.00 83.38 107 ARG A CA 1
ATOM 841 C C . ARG A 1 107 ? 13.136 7.720 -1.787 1.00 83.38 107 ARG A C 1
ATOM 843 O O . ARG A 1 107 ? 13.502 8.860 -2.069 1.00 83.38 107 ARG A O 1
ATOM 850 N N . LYS A 1 108 ? 13.670 6.616 -2.314 1.00 80.44 108 LYS A N 1
ATOM 851 C CA . LYS A 1 108 ? 14.777 6.600 -3.272 1.00 80.44 108 LYS A CA 1
ATOM 852 C C . LYS A 1 108 ? 14.300 5.932 -4.554 1.00 80.44 108 LYS A C 1
ATOM 854 O O . LYS A 1 108 ? 13.942 4.770 -4.551 1.00 80.44 108 LYS A O 1
ATOM 859 N N . PHE A 1 109 ? 14.256 6.679 -5.651 1.00 77.56 109 PHE A N 1
ATOM 860 C CA . PHE A 1 109 ? 13.860 6.119 -6.940 1.00 77.56 109 PHE A CA 1
ATOM 861 C C . PHE A 1 109 ? 15.109 5.812 -7.763 1.00 77.56 109 PHE A C 1
ATOM 863 O O . PHE A 1 109 ? 15.751 6.730 -8.274 1.00 77.56 109 PHE A O 1
ATOM 870 N N . ASP A 1 110 ? 15.441 4.528 -7.870 1.00 74.62 110 ASP A N 1
ATOM 871 C CA . ASP A 1 110 ? 16.543 4.045 -8.696 1.00 74.62 110 ASP A CA 1
ATOM 872 C C . ASP A 1 110 ? 16.011 3.602 -10.061 1.00 74.62 110 ASP A C 1
ATOM 874 O O . ASP A 1 110 ? 15.186 2.692 -10.166 1.00 74.62 110 ASP A O 1
ATOM 878 N N . VAL A 1 111 ? 16.480 4.262 -11.122 1.00 76.81 111 VAL A N 1
ATOM 879 C CA . VAL A 1 111 ? 16.179 3.856 -12.497 1.00 76.81 111 VAL A CA 1
ATOM 880 C C . VAL A 1 111 ? 17.245 2.856 -12.939 1.00 76.81 111 VAL A C 1
ATOM 882 O O . VAL A 1 111 ? 18.433 3.190 -12.891 1.00 76.81 111 VAL A O 1
ATOM 885 N N . PRO A 1 112 ? 16.866 1.654 -13.407 1.00 75.31 112 PRO A N 1
ATOM 886 C CA . PRO A 1 112 ? 17.832 0.677 -13.894 1.00 75.31 112 PRO A CA 1
ATOM 887 C C . PRO A 1 112 ? 18.773 1.275 -14.948 1.00 75.31 112 PRO A C 1
ATOM 889 O O . PRO A 1 112 ? 18.325 1.880 -15.921 1.00 75.31 112 PRO A O 1
ATOM 892 N N . GLY A 1 113 ? 20.082 1.100 -14.752 1.00 76.19 113 GLY A N 1
ATOM 893 C CA . GLY A 1 113 ? 21.116 1.613 -15.657 1.00 76.19 113 GLY A CA 1
ATOM 894 C C . GLY A 1 113 ? 21.508 3.082 -15.452 1.00 76.19 113 GLY A C 1
ATOM 895 O O . GLY A 1 113 ? 22.370 3.567 -16.179 1.00 76.19 113 GLY A O 1
ATOM 896 N N . ILE A 1 114 ? 20.928 3.787 -14.473 1.00 79.06 114 ILE A N 1
ATOM 897 C CA . ILE A 1 114 ? 21.301 5.164 -14.121 1.00 79.06 114 ILE A CA 1
ATOM 898 C C . ILE A 1 114 ? 21.893 5.176 -12.709 1.00 79.06 114 ILE A C 1
ATOM 900 O O . ILE A 1 114 ? 21.228 4.799 -11.747 1.00 79.06 114 ILE A O 1
ATOM 904 N N . GLN A 1 115 ? 23.140 5.634 -12.579 1.00 78.38 115 GLN A N 1
ATOM 905 C CA . GLN A 1 115 ? 23.798 5.756 -11.280 1.00 78.38 115 GLN A CA 1
ATOM 906 C C . GLN A 1 115 ? 23.428 7.083 -10.612 1.00 78.38 115 GLN A C 1
ATOM 908 O O . GLN A 1 115 ? 23.675 8.160 -11.161 1.00 78.38 115 GLN A O 1
ATOM 913 N N . ASN A 1 116 ? 22.885 7.014 -9.398 1.00 73.12 116 ASN A N 1
ATOM 914 C CA . ASN A 1 116 ? 22.643 8.197 -8.581 1.00 73.12 116 ASN A CA 1
ATOM 915 C C . ASN A 1 116 ? 23.980 8.808 -8.132 1.00 73.12 116 ASN A C 1
ATOM 917 O O . ASN A 1 116 ? 24.768 8.161 -7.444 1.00 73.12 116 ASN A O 1
ATOM 921 N N . LEU A 1 117 ? 24.235 10.068 -8.512 1.00 78.81 117 LEU A N 1
ATOM 922 C CA . LEU A 1 117 ? 25.492 10.761 -8.188 1.00 78.81 117 LEU A CA 1
ATOM 923 C C . LEU A 1 117 ? 25.668 10.981 -6.676 1.00 78.81 117 LEU A C 1
ATOM 925 O O . LEU A 1 117 ? 26.794 10.981 -6.188 1.00 78.81 117 LEU A O 1
ATOM 929 N N . TYR A 1 118 ? 24.564 11.113 -5.930 1.00 72.62 118 TYR A N 1
ATOM 930 C CA . TYR A 1 118 ? 24.585 11.202 -4.465 1.00 72.62 118 TYR A CA 1
ATOM 931 C C . TYR A 1 118 ? 25.228 9.977 -3.801 1.00 72.62 118 TYR A C 1
ATOM 933 O O . TYR A 1 118 ? 25.885 10.131 -2.777 1.00 72.62 118 TYR A O 1
ATOM 941 N N . ASP A 1 119 ? 25.096 8.787 -4.396 1.00 69.75 119 ASP A N 1
ATOM 942 C CA . ASP A 1 119 ? 25.704 7.561 -3.863 1.00 69.75 119 ASP A CA 1
ATOM 943 C C . ASP A 1 119 ? 27.221 7.492 -4.127 1.00 69.75 1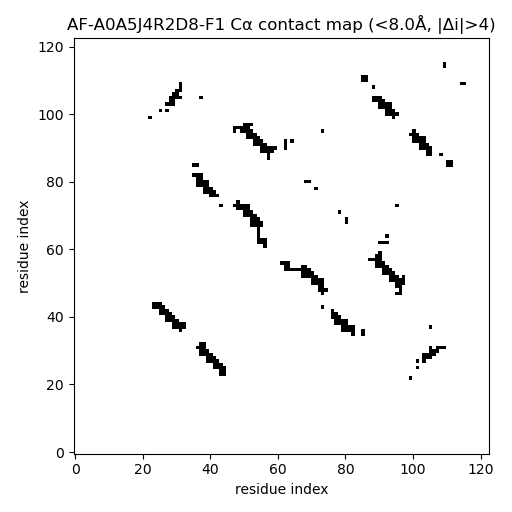19 ASP A C 1
ATOM 945 O O . ASP A 1 119 ? 27.911 6.672 -3.530 1.00 69.75 119 ASP A O 1
ATOM 949 N N . MET A 1 120 ? 27.755 8.336 -5.018 1.00 69.44 120 MET A N 1
ATOM 950 C CA . MET A 1 120 ? 29.171 8.323 -5.411 1.00 69.44 120 MET A CA 1
ATOM 951 C C . MET A 1 120 ? 30.041 9.302 -4.612 1.00 69.44 120 MET A C 1
ATOM 953 O O . MET A 1 120 ? 31.262 9.234 -4.690 1.00 69.44 120 MET A O 1
ATOM 957 N N . GLY A 1 121 ? 29.432 10.213 -3.848 1.00 71.19 121 GLY A N 1
ATOM 958 C CA . GLY A 1 121 ? 30.139 11.267 -3.110 1.00 71.19 121 GLY A CA 1
ATOM 959 C C . GLY A 1 121 ? 30.686 10.863 -1.737 1.00 71.19 121 GLY A C 1
ATOM 960 O O . GLY A 1 121 ? 31.158 11.732 -1.012 1.00 71.19 121 GLY A O 1
ATOM 961 N N . GLY A 1 122 ? 30.591 9.588 -1.348 1.00 63.72 122 GLY A N 1
ATOM 962 C CA . GLY A 1 122 ? 31.137 9.087 -0.086 1.00 63.72 122 GLY A CA 1
ATOM 963 C C . GLY A 1 122 ? 32.623 8.756 -0.205 1.00 63.72 122 GLY A C 1
ATOM 964 O O . GLY A 1 122 ? 32.967 7.594 -0.410 1.00 63.72 122 GLY A O 1
ATOM 965 N N . VAL A 1 123 ? 33.483 9.768 -0.083 1.00 54.53 123 VAL A N 1
ATOM 966 C CA . VAL A 1 123 ? 34.936 9.632 0.134 1.00 54.53 123 VAL A CA 1
ATOM 967 C C . VAL A 1 123 ? 35.345 10.312 1.427 1.00 54.53 123 VAL A C 1
ATOM 969 O O . VAL A 1 123 ? 34.791 11.395 1.721 1.00 54.53 123 VAL A O 1
#

Mean predicted aligned error: 10.18 Å

Secondary structure (DSSP, 8-state):
--SHHHHHHHHHHTT-----------EEEEEE-TTS-EEEEEE--TT--SEEEEEEESSSS---SSS-SEEEEGGG-EEEEPPS-TTS--EEEEEETTTEEEEEEBSS-PPTT---GGGG---

Sequence (123 aa):
MTYKSLLSCLTLVLVLPSCTGDSPNIIAVCEGNNVGNYDIKWETPSRIKGKVKVYASTNPDLILPRNPVAIADVSDQRLTIVVNNPTRRYYYLMVFDNRYRTKIADRKFDVPGIQNLYDMGGV

Nearest PDB structures (foldseek):
  3n1f-assembly2_C  TM=6.114E-01  e=3.939E-02  Homo sapiens
  5fm4-assembly3_C  TM=6.079E-01  e=8.576E-02  Homo sapiens
  5e53-assembly1_A  TM=5.754E-01  e=2.087E-01  Gallus gallus
  5e53-assembly4_D  TM=4.777E-01  e=2.087E-01  Gallus gallus
  8dgg-assembly1_A  TM=3.897E-01  e=8.855E-01  Mus musculus

Radius of gyration: 22.89 Å; Cα contacts (8 Å, |Δi|>4): 189; chains: 1; bounding box: 70×45×56 Å

pLDDT: mean 83.8, std 14.95, range [45.75, 98.06]